Protein AF-A0A2N9YGM9-F1 (afdb_monomer_lite)

pLDDT: mean 72.75, std 18.05, range [42.16, 93.31]

Radius of gyration: 22.06 Å; chains: 1; bounding box: 55×25×56 Å

Secondary structure (DSSP, 8-state):
--HHHHHHHHHHHHSSTHHHHHHHHHHHS---SSS-HHHHHHHHHHHHHSSS----EEEEEEEE-TTSTTHHHHSPP-SSS-HHHHHHHHHHHHTTSEEEPPPP-SS--HHHHHHTTEEEEEEE--

Foldseek 3Di:
DDPVVVVVVVVVCVVDPCLVVVLVVLVVPPPPDDDDPVSVVVNVVSVVVPPDPPQPKDWDAKDAALPDPCRLVVQDDDPPDHSVVVSVVVVVVCPQWDKAQHPADPVDHSVRCVVVRMIIIIHGDD

Organism: NCBI:txid288004

Structure (mmCIF, N/CA/C/O backbone):
data_AF-A0A2N9YGM9-F1
#
_entry.id   AF-A0A2N9YGM9-F1
#
loop_
_atom_site.group_PDB
_atom_site.id
_atom_site.type_symbol
_atom_site.label_atom_id
_atom_site.label_alt_id
_atom_site.label_comp_id
_atom_site.label_asym_id
_atom_site.label_entity_id
_atom_site.label_seq_id
_atom_site.pdbx_PDB_ins_code
_atom_site.Cartn_x
_atom_site.Cartn_y
_atom_site.Cartn_z
_atom_site.occupancy
_atom_site.B_iso_or_equiv
_atom_site.auth_seq_id
_atom_site.auth_comp_id
_atom_site.auth_asym_id
_atom_site.auth_atom_id
_atom_site.pdbx_PDB_model_num
ATOM 1 N N . MET A 1 1 ? -29.228 6.025 37.836 1.00 46.00 1 MET A N 1
ATOM 2 C CA . MET A 1 1 ? -29.668 5.849 36.437 1.00 46.00 1 MET A CA 1
ATOM 3 C C . MET A 1 1 ? -30.004 4.375 36.265 1.00 46.00 1 MET A C 1
ATOM 5 O O . MET A 1 1 ? -29.160 3.556 36.607 1.00 46.00 1 MET A O 1
ATOM 9 N N . ASP A 1 2 ? -31.244 4.038 35.898 1.00 44.81 2 ASP A N 1
ATOM 10 C CA . ASP A 1 2 ? -31.757 2.658 35.927 1.00 44.81 2 ASP A CA 1
ATOM 11 C C . ASP A 1 2 ? -30.989 1.732 34.974 1.00 44.81 2 ASP A C 1
ATOM 13 O O . ASP A 1 2 ? -30.861 2.015 33.782 1.00 44.81 2 ASP A O 1
ATOM 17 N N . THR A 1 3 ? -30.518 0.596 35.489 1.00 49.56 3 THR A N 1
ATOM 18 C CA . THR A 1 3 ? -29.790 -0.471 34.769 1.00 49.56 3 THR A CA 1
ATOM 19 C C . THR A 1 3 ? -30.505 -0.937 33.497 1.00 49.56 3 THR A C 1
ATOM 21 O O . THR A 1 3 ? -29.864 -1.295 32.515 1.00 49.56 3 THR A O 1
ATOM 24 N N . ILE A 1 4 ? -31.833 -0.833 33.475 1.00 50.78 4 ILE A N 1
ATOM 25 C CA . ILE A 1 4 ? -32.684 -1.165 32.326 1.00 50.78 4 ILE A CA 1
ATOM 26 C C . ILE A 1 4 ? -32.441 -0.215 31.140 1.00 50.78 4 ILE A C 1
ATOM 28 O O . ILE A 1 4 ? -32.510 -0.630 29.983 1.00 50.78 4 ILE A O 1
ATOM 32 N N . LEU A 1 5 ? -32.151 1.064 31.400 1.00 49.44 5 LEU A N 1
ATOM 33 C CA . LEU A 1 5 ? -31.854 2.043 30.351 1.00 49.44 5 LEU A CA 1
ATOM 34 C C . LEU A 1 5 ? -30.495 1.744 29.698 1.00 49.44 5 LEU A C 1
ATOM 36 O O . LEU A 1 5 ? -30.342 1.874 28.486 1.00 49.44 5 LEU A O 1
ATOM 40 N N . LEU A 1 6 ? -29.542 1.288 30.511 1.00 54.84 6 LEU A N 1
ATOM 41 C CA . LEU A 1 6 ? -28.185 0.921 30.118 1.00 54.84 6 LEU A CA 1
ATOM 42 C C . LEU A 1 6 ? -28.165 -0.301 29.191 1.00 54.84 6 LEU A C 1
ATOM 44 O O . LEU A 1 6 ? -27.522 -0.286 28.144 1.00 54.84 6 LEU A O 1
ATOM 48 N N . GLU A 1 7 ? -28.914 -1.342 29.554 1.00 53.81 7 GLU A N 1
ATOM 49 C CA . GLU A 1 7 ? -29.031 -2.567 28.757 1.00 53.81 7 GLU A CA 1
ATOM 50 C C . GLU A 1 7 ? -29.746 -2.312 27.427 1.00 53.81 7 GLU A C 1
ATOM 52 O O . GLU A 1 7 ? -29.330 -2.832 26.392 1.00 53.81 7 GLU A O 1
ATOM 57 N N . LYS A 1 8 ? -30.767 -1.444 27.420 1.00 51.78 8 LYS A N 1
ATOM 58 C CA . LYS A 1 8 ? -31.446 -1.029 26.184 1.00 51.78 8 LYS A CA 1
ATOM 59 C C . LYS A 1 8 ? -30.546 -0.196 25.271 1.00 51.78 8 LYS A C 1
ATOM 61 O O . LYS A 1 8 ? -30.588 -0.388 24.060 1.00 51.78 8 LYS A O 1
ATOM 66 N N . LEU A 1 9 ? -29.720 0.690 25.832 1.00 53.59 9 LEU A N 1
ATOM 67 C CA . LEU A 1 9 ? -28.722 1.457 25.079 1.00 53.59 9 LEU A CA 1
ATOM 68 C C . LEU A 1 9 ? -27.655 0.543 24.463 1.00 53.59 9 LEU A C 1
ATOM 70 O O . LEU A 1 9 ? -27.336 0.699 23.290 1.00 53.59 9 LEU A O 1
ATOM 74 N N . LEU A 1 10 ? -27.160 -0.445 25.211 1.00 56.31 10 LEU A N 1
ATOM 75 C CA . LEU A 1 10 ? -26.215 -1.443 24.699 1.00 56.31 10 LEU A CA 1
ATOM 76 C C . LEU A 1 10 ? -26.827 -2.299 23.581 1.00 56.31 10 LEU A C 1
ATOM 78 O O . LEU A 1 10 ? -26.179 -2.500 22.559 1.00 56.31 10 LEU A O 1
ATOM 82 N N . ALA A 1 11 ? -28.081 -2.738 23.725 1.00 55.66 11 ALA A N 1
ATOM 83 C CA . ALA A 1 11 ? -28.781 -3.486 22.679 1.00 55.66 11 ALA A CA 1
ATOM 84 C C . ALA A 1 11 ? -28.961 -2.659 21.389 1.00 55.66 11 ALA A C 1
ATOM 86 O O . ALA A 1 11 ? -28.726 -3.163 20.296 1.00 55.66 11 ALA A O 1
ATOM 87 N N . LEU A 1 12 ? -29.289 -1.367 21.516 1.00 49.22 12 LEU A N 1
ATOM 88 C CA . LEU A 1 12 ? -29.399 -0.432 20.387 1.00 49.22 12 LEU A CA 1
ATOM 89 C C . LEU A 1 12 ? -28.050 -0.124 19.710 1.00 49.22 12 LEU A C 1
ATOM 91 O O . LEU A 1 12 ? -28.024 0.184 18.519 1.00 49.22 12 LEU A O 1
ATOM 95 N N . LEU A 1 13 ? -26.937 -0.204 20.446 1.00 53.62 13 LEU A N 1
ATOM 96 C CA . LEU A 1 13 ? -25.581 0.041 19.937 1.00 53.62 13 LEU A CA 1
ATOM 97 C C . LEU A 1 13 ? -24.967 -1.162 19.208 1.00 53.62 13 LEU A C 1
ATOM 99 O O . LEU A 1 13 ? -24.032 -0.975 18.434 1.00 53.62 13 LEU A O 1
ATOM 103 N N . VAL A 1 14 ? -25.475 -2.376 19.437 1.00 51.69 14 VAL A N 1
ATOM 104 C CA . VAL A 1 14 ? -25.032 -3.600 18.744 1.00 51.69 14 VAL A CA 1
ATOM 105 C C . VAL A 1 14 ? -25.611 -3.691 17.323 1.00 51.69 14 VAL A C 1
ATOM 107 O O . VAL A 1 14 ? -24.986 -4.282 16.448 1.00 51.69 14 VAL A O 1
ATOM 110 N N . GLU A 1 15 ? -26.768 -3.076 17.058 1.00 51.94 15 GLU A N 1
ATOM 111 C CA . GLU A 1 15 ? -27.474 -3.197 15.769 1.00 51.94 15 GLU A CA 1
ATOM 112 C C . GLU A 1 15 ? -27.080 -2.155 14.706 1.00 51.94 15 GLU A C 1
ATOM 114 O O . GLU A 1 15 ? -27.476 -2.270 13.546 1.00 51.94 15 GLU A O 1
ATOM 119 N N . LYS A 1 16 ? -26.297 -1.134 15.060 1.00 48.09 16 LYS A N 1
ATOM 120 C CA . LYS A 1 16 ? -25.777 -0.132 14.116 1.00 48.09 16 LYS A CA 1
ATOM 121 C C . LYS A 1 16 ? -24.312 0.122 14.433 1.00 48.09 16 LYS A C 1
ATOM 123 O O . LYS A 1 16 ? -23.937 0.027 15.591 1.00 48.09 16 LYS A O 1
ATOM 128 N N . ASP A 1 17 ? -23.509 0.497 13.437 1.00 51.16 17 ASP A N 1
ATOM 129 C CA . ASP A 1 17 ? -22.065 0.839 13.461 1.00 51.16 17 ASP A CA 1
ATOM 130 C C . ASP A 1 17 ? -21.580 1.853 14.543 1.00 51.16 17 ASP A C 1
ATOM 132 O O . ASP A 1 17 ? -20.479 2.402 14.490 1.00 51.16 17 ASP A O 1
ATOM 136 N N . SER A 1 18 ? -22.396 2.134 15.552 1.00 55.03 18 SER A N 1
ATOM 137 C CA . SER A 1 18 ? -22.262 3.110 16.621 1.00 55.03 18 SER A CA 1
ATOM 138 C C . SER A 1 18 ? -21.309 2.700 17.750 1.00 55.03 18 SER A C 1
ATOM 140 O O . SER A 1 18 ? -20.853 3.579 18.476 1.00 55.03 18 SER A O 1
ATOM 142 N N . LEU A 1 19 ? -20.940 1.421 17.893 1.00 56.56 19 LEU A N 1
ATOM 143 C CA . LEU A 1 19 ? -19.985 0.970 18.925 1.00 56.56 19 LEU A CA 1
ATOM 144 C C . LEU A 1 19 ? -18.613 1.657 18.805 1.00 56.56 19 LEU A C 1
ATOM 146 O O . LEU A 1 19 ? -18.053 2.103 19.806 1.00 56.56 19 LEU A O 1
ATOM 150 N N . LYS A 1 20 ? -18.103 1.829 17.578 1.00 55.75 20 LYS A N 1
ATOM 151 C CA . LYS A 1 20 ? -16.842 2.551 17.324 1.00 55.75 20 LYS A CA 1
ATOM 152 C C . LYS A 1 20 ? -16.955 4.042 17.648 1.00 55.75 20 LYS A C 1
ATOM 154 O O . LYS A 1 20 ? -16.012 4.622 18.178 1.00 55.75 20 LYS A O 1
ATOM 159 N N . ALA A 1 21 ? -18.107 4.649 17.363 1.00 52.97 21 ALA A N 1
ATOM 160 C CA . ALA A 1 21 ? -18.367 6.059 17.647 1.00 52.97 21 ALA A CA 1
ATOM 161 C C . ALA A 1 21 ? -18.479 6.323 19.156 1.00 52.97 21 ALA A C 1
ATOM 163 O O . ALA A 1 21 ? -17.945 7.314 19.644 1.00 52.97 21 ALA A O 1
ATOM 164 N N . VAL A 1 22 ? -19.106 5.409 19.904 1.00 57.53 22 VAL A N 1
ATOM 165 C CA . VAL A 1 22 ? -19.186 5.476 21.370 1.00 57.53 22 VAL A CA 1
ATOM 166 C C . VAL A 1 22 ? -17.816 5.252 22.005 1.00 57.53 22 VAL A C 1
ATOM 168 O O . VAL A 1 22 ? -17.443 6.003 22.899 1.00 57.53 22 VAL A O 1
ATOM 171 N N . HIS A 1 23 ? -17.027 4.299 21.507 1.00 56.03 23 HIS A N 1
ATOM 172 C CA . HIS A 1 23 ? -15.652 4.096 21.971 1.00 56.03 23 HIS A CA 1
ATOM 173 C C . HIS A 1 23 ? -14.775 5.335 21.719 1.00 56.03 23 HIS A C 1
ATOM 175 O O . HIS A 1 23 ? -14.092 5.806 22.626 1.00 56.03 23 HIS A O 1
ATOM 181 N N . ALA A 1 24 ? -14.851 5.924 20.521 1.00 51.78 24 ALA A N 1
ATOM 182 C CA . ALA A 1 24 ? -14.139 7.158 20.191 1.00 51.78 24 ALA A CA 1
ATOM 183 C C . ALA A 1 24 ? -14.612 8.352 21.039 1.00 51.78 24 ALA A C 1
ATOM 185 O O . ALA A 1 24 ? -13.788 9.151 21.473 1.00 51.78 24 ALA A O 1
ATOM 186 N N . TYR A 1 25 ? -15.914 8.462 21.322 1.00 50.84 25 TYR A N 1
ATOM 187 C CA . TYR A 1 25 ? -16.470 9.499 22.195 1.00 50.84 25 TYR A CA 1
ATOM 188 C C . TYR A 1 25 ? -15.997 9.349 23.649 1.00 50.84 25 TYR A C 1
ATOM 190 O O . TYR A 1 25 ? -15.586 10.335 24.256 1.00 50.84 25 TYR A O 1
ATOM 198 N N . LEU A 1 26 ? -15.986 8.122 24.180 1.00 53.22 26 LEU A N 1
ATOM 1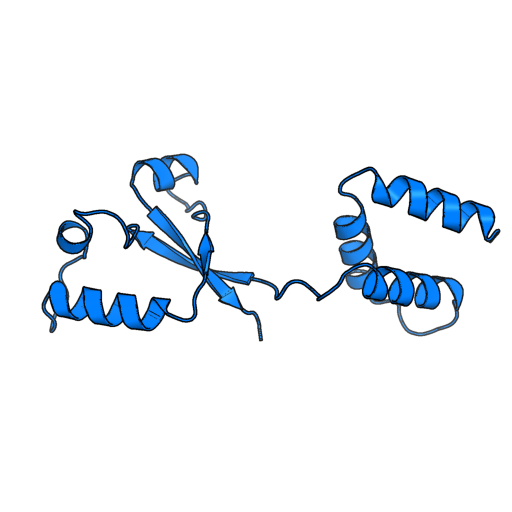99 C CA . LEU A 1 26 ? -15.516 7.812 25.535 1.00 53.22 26 LEU A CA 1
ATOM 200 C C . LEU A 1 26 ? -13.992 7.941 25.690 1.00 53.22 26 LEU A C 1
ATOM 202 O O . LEU A 1 26 ? -13.523 8.192 26.792 1.00 53.22 26 LEU A O 1
ATOM 206 N N . GLN A 1 27 ? -13.216 7.789 24.613 1.00 54.84 27 GLN A N 1
ATOM 207 C CA . GLN A 1 27 ? -11.777 8.081 24.611 1.00 54.84 27 GLN A CA 1
ATOM 208 C C . GLN A 1 27 ? -11.476 9.578 24.431 1.00 54.84 27 GLN A C 1
ATOM 210 O O . GLN A 1 27 ? -10.532 10.093 25.032 1.00 54.84 27 GLN A O 1
ATOM 215 N N . ALA A 1 28 ? -12.254 10.283 23.599 1.00 50.50 28 ALA A N 1
ATOM 216 C CA . ALA A 1 28 ? -12.083 11.713 23.328 1.00 50.50 28 ALA A CA 1
ATOM 217 C C . ALA A 1 28 ? -12.513 12.581 24.516 1.00 50.50 28 ALA A C 1
ATOM 219 O O . ALA A 1 28 ? -11.880 13.596 24.815 1.00 50.50 28 ALA A O 1
ATOM 220 N N . GLN A 1 29 ? -13.554 12.163 25.237 1.00 46.69 29 GLN A N 1
ATOM 221 C CA . GLN A 1 29 ? -13.744 12.606 26.604 1.00 46.69 29 GLN A CA 1
ATOM 222 C C . GLN A 1 29 ? -12.701 11.887 27.444 1.00 46.69 29 GLN A C 1
ATOM 224 O O . GLN A 1 29 ? -12.936 10.782 27.906 1.00 46.69 29 GLN A O 1
ATOM 229 N N . GLN A 1 30 ? -11.539 12.505 27.660 1.00 47.41 30 GLN A N 1
ATOM 230 C CA . GLN A 1 30 ? -10.747 12.188 28.842 1.00 47.41 30 GLN A CA 1
ATOM 231 C C . GLN A 1 30 ? -11.700 12.288 30.033 1.00 47.41 30 GLN A C 1
ATOM 233 O O . GLN A 1 30 ? -11.960 13.395 30.516 1.00 47.41 30 GLN A O 1
ATOM 238 N N . VAL A 1 31 ? -12.266 11.154 30.454 1.00 45.72 31 VAL A N 1
ATOM 239 C CA . VAL A 1 31 ? -13.025 11.030 31.686 1.00 45.72 31 VAL A CA 1
ATOM 240 C C . VAL A 1 31 ? -11.998 11.358 32.745 1.00 45.72 31 VAL A C 1
ATOM 242 O O . VAL A 1 31 ? -11.185 10.527 33.151 1.00 45.72 31 VAL A O 1
ATOM 245 N N . LYS A 1 32 ? -11.953 12.648 33.083 1.00 42.16 32 LYS A N 1
ATOM 246 C CA . LYS A 1 32 ? -11.245 13.187 34.221 1.00 42.16 32 LYS A CA 1
ATOM 247 C C . LYS A 1 32 ? -11.806 12.414 35.390 1.00 42.16 32 LYS A C 1
ATOM 249 O O . LYS A 1 32 ? -12.888 12.715 35.872 1.00 42.16 32 LYS A O 1
ATOM 254 N N . THR A 1 33 ? -11.076 11.365 35.747 1.00 47.69 33 THR A N 1
ATOM 255 C CA . THR A 1 33 ? -10.946 10.781 37.071 1.00 47.69 33 THR A CA 1
ATOM 256 C C . THR A 1 33 ? -11.739 11.562 38.103 1.00 47.69 33 THR A C 1
ATOM 258 O O . THR A 1 33 ? -11.207 12.519 38.659 1.00 47.69 33 THR A O 1
ATOM 261 N N . THR A 1 34 ? -13.010 11.213 38.302 1.00 48.97 34 THR A N 1
ATOM 262 C CA . THR A 1 34 ? -13.702 11.199 39.597 1.00 48.97 34 THR A CA 1
ATOM 263 C C . THR A 1 34 ? -15.186 10.852 39.417 1.00 48.97 34 THR A C 1
ATOM 265 O O . THR A 1 34 ? -15.982 11.683 39.006 1.00 48.97 34 THR A O 1
ATOM 268 N N . SER A 1 35 ? -15.557 9.642 39.858 1.00 49.12 35 SER A N 1
ATOM 269 C CA . SER A 1 35 ? -16.851 9.353 40.506 1.00 49.12 35 SER A CA 1
ATOM 270 C C . SER A 1 35 ? -18.046 8.784 39.712 1.00 49.12 35 SER A C 1
ATOM 272 O O . SER A 1 35 ? -19.170 8.994 40.163 1.00 49.12 35 SER A O 1
ATOM 274 N N . ASP A 1 36 ? -17.878 7.973 38.659 1.00 56.28 36 ASP A N 1
ATOM 275 C CA . ASP A 1 36 ? -19.017 7.158 38.181 1.00 56.28 36 ASP A CA 1
ATOM 276 C C . ASP A 1 36 ? -18.6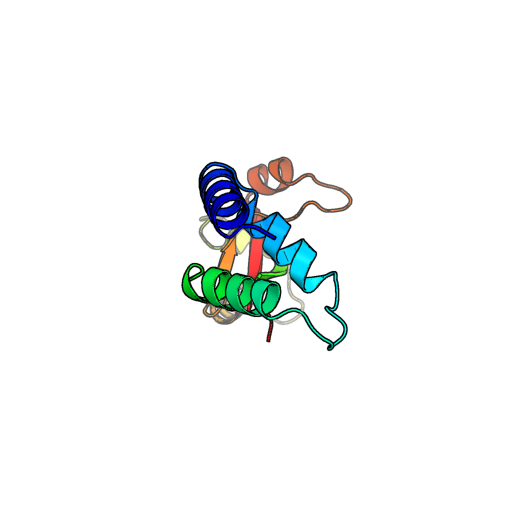44 5.699 37.854 1.00 56.28 36 ASP A C 1
ATOM 278 O O . ASP A 1 36 ? -17.995 5.380 36.858 1.00 56.28 36 ASP A O 1
ATOM 282 N N . THR A 1 37 ? -19.045 4.781 38.740 1.00 60.25 37 THR A N 1
ATOM 283 C CA . THR A 1 37 ? -18.759 3.333 38.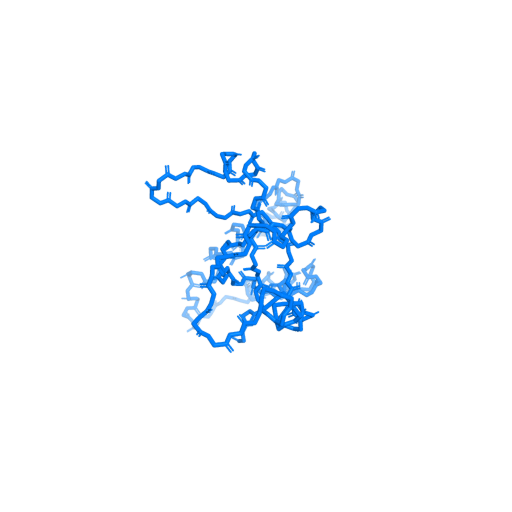667 1.00 60.25 37 THR A CA 1
ATOM 284 C C . THR A 1 37 ? -19.462 2.645 37.496 1.00 60.25 37 THR A C 1
ATOM 286 O O . THR A 1 37 ? -19.015 1.601 37.015 1.00 60.25 37 THR A O 1
ATOM 289 N N . VAL A 1 38 ? -20.548 3.238 36.997 1.00 60.78 38 VAL A N 1
ATOM 290 C CA . VAL A 1 38 ? -21.320 2.717 35.863 1.00 60.78 38 VAL A CA 1
ATOM 291 C C . VAL A 1 38 ? -20.572 2.923 34.545 1.00 60.78 38 VAL A C 1
ATOM 293 O O . VAL A 1 38 ? -20.537 2.011 33.721 1.00 60.78 38 VAL A O 1
ATOM 296 N N . GLU A 1 39 ? -19.924 4.076 34.365 1.00 54.66 39 GLU A N 1
ATOM 297 C CA . GLU A 1 39 ? -19.166 4.394 33.149 1.00 54.66 39 GLU A CA 1
ATOM 298 C C . GLU A 1 39 ? -17.910 3.525 33.022 1.00 54.66 39 GLU A C 1
ATOM 300 O O . GLU A 1 39 ? -17.633 3.011 31.939 1.00 54.66 39 GLU A O 1
ATOM 305 N N . GLN A 1 40 ? -17.215 3.257 34.134 1.00 57.53 40 GLN A N 1
ATOM 306 C CA . GLN A 1 40 ? -16.094 2.307 34.161 1.00 57.53 40 GLN A CA 1
ATOM 307 C C . GLN A 1 40 ? -16.536 0.882 33.815 1.00 57.53 40 GLN A C 1
ATOM 309 O O . GLN A 1 40 ? -15.905 0.228 32.988 1.00 57.53 40 GLN A O 1
ATOM 314 N N . THR A 1 41 ? -17.662 0.428 34.375 1.00 63.75 41 THR A N 1
ATOM 315 C CA . THR A 1 41 ? -18.209 -0.907 34.080 1.00 63.75 41 THR A CA 1
ATOM 316 C C . THR A 1 41 ? -18.613 -1.030 32.606 1.00 63.75 41 THR A C 1
ATOM 318 O O . THR A 1 41 ? -18.462 -2.094 32.001 1.00 63.75 41 THR A O 1
ATOM 321 N N . LEU A 1 42 ? -19.113 0.052 31.997 1.00 62.81 42 LEU A N 1
ATOM 322 C CA . LEU A 1 42 ? -19.426 0.085 30.568 1.00 62.81 42 LEU A CA 1
ATOM 323 C C . LEU A 1 42 ? -18.171 0.001 29.709 1.00 62.81 42 LEU A C 1
ATOM 325 O O . LEU A 1 42 ? -18.153 -0.754 28.741 1.00 62.81 42 LEU A O 1
ATOM 329 N N . LEU A 1 43 ? -17.132 0.750 30.075 1.00 59.25 43 LEU A N 1
ATOM 330 C CA . LEU A 1 43 ? -15.856 0.765 29.368 1.00 59.25 43 LEU A CA 1
ATOM 331 C C . LEU A 1 43 ? -15.184 -0.611 29.422 1.00 59.25 43 LEU A C 1
ATOM 333 O O . LEU A 1 43 ? -14.746 -1.122 28.396 1.00 59.25 43 LEU A O 1
ATOM 337 N N . GLU A 1 44 ? -15.180 -1.256 30.590 1.00 62.44 44 GLU A N 1
ATOM 338 C CA . GLU A 1 44 ? -14.664 -2.618 30.759 1.00 62.44 44 GLU A CA 1
ATOM 339 C C . GLU A 1 44 ? -15.467 -3.644 29.953 1.00 62.44 44 GLU A C 1
ATOM 341 O O . GLU A 1 44 ? -14.874 -4.500 29.298 1.00 62.44 44 GLU A O 1
ATOM 346 N N . LYS A 1 45 ? -16.803 -3.546 29.928 1.00 63.25 45 LYS A N 1
ATOM 347 C CA . LYS A 1 45 ? -17.641 -4.449 29.122 1.00 63.25 45 LYS A CA 1
ATOM 348 C C . LYS A 1 45 ? -17.490 -4.216 27.619 1.00 63.25 45 LYS A C 1
ATOM 350 O O . LYS A 1 45 ? -17.482 -5.190 26.872 1.00 63.25 45 LYS A O 1
ATOM 355 N N . ILE A 1 46 ? -17.338 -2.969 27.171 1.00 60.78 46 ILE A N 1
ATOM 356 C CA . ILE A 1 46 ? -17.038 -2.638 25.769 1.00 60.78 46 ILE A CA 1
ATOM 357 C C . ILE A 1 46 ? -15.660 -3.189 25.385 1.00 60.78 46 ILE A C 1
ATOM 359 O O . ILE A 1 46 ? -15.539 -3.832 24.347 1.00 60.78 46 ILE A O 1
ATOM 363 N N . ASN A 1 47 ? -14.650 -3.020 26.240 1.00 57.25 47 ASN A N 1
ATOM 364 C CA . ASN A 1 47 ? -13.308 -3.562 26.017 1.00 57.25 47 ASN A CA 1
ATOM 365 C C . ASN A 1 47 ? -13.280 -5.098 26.038 1.00 57.25 47 ASN A C 1
ATOM 367 O O . ASN A 1 47 ? -12.524 -5.703 25.288 1.00 57.25 47 ASN A O 1
ATOM 371 N N . ALA A 1 48 ? -14.118 -5.742 26.854 1.00 60.56 48 ALA A N 1
ATOM 372 C CA . ALA A 1 48 ? -14.257 -7.198 26.881 1.00 60.56 48 ALA A CA 1
ATOM 373 C C . ALA A 1 48 ? -15.023 -7.754 25.662 1.00 60.56 48 ALA A C 1
ATOM 375 O O . ALA A 1 48 ? -14.788 -8.892 25.259 1.00 60.56 48 ALA A O 1
ATOM 376 N N . LEU A 1 49 ? -15.934 -6.966 25.076 1.00 58.03 49 LEU A N 1
ATOM 377 C CA . LEU A 1 49 ? -16.691 -7.304 23.861 1.00 58.03 49 LEU A CA 1
ATOM 378 C C . LEU A 1 49 ? -15.963 -6.930 22.561 1.00 58.03 49 LEU A C 1
ATOM 380 O O . LEU A 1 49 ? -16.359 -7.398 21.495 1.00 58.03 49 LEU A O 1
ATOM 384 N N . LEU A 1 50 ? -14.913 -6.111 22.637 1.00 53.62 50 LEU A N 1
ATOM 385 C CA . LEU A 1 50 ? -13.971 -5.843 21.553 1.00 53.62 50 LEU A CA 1
ATOM 386 C C . LEU A 1 50 ? -12.756 -6.766 21.732 1.00 53.62 50 LEU A C 1
ATOM 388 O O . LEU A 1 50 ? -11.776 -6.363 22.360 1.00 53.62 50 LEU A O 1
ATOM 392 N N . PRO A 1 51 ? -12.782 -8.013 21.223 1.00 45.31 51 PRO A N 1
ATOM 393 C CA . PRO A 1 51 ? -11.619 -8.876 21.295 1.00 45.31 51 PRO A CA 1
ATOM 394 C C . PRO A 1 51 ? -10.523 -8.226 20.457 1.00 45.31 51 PRO A C 1
ATOM 396 O O . PRO A 1 51 ? -10.608 -8.183 19.231 1.00 45.31 51 PRO A O 1
ATOM 399 N N . ASN A 1 52 ? -9.496 -7.737 21.147 1.00 47.97 52 ASN A N 1
ATOM 400 C CA . ASN A 1 52 ? -8.378 -6.983 20.600 1.00 47.97 52 ASN A CA 1
ATOM 401 C C . ASN A 1 52 ? -8.808 -5.590 20.136 1.00 47.97 52 ASN A C 1
ATOM 403 O O . ASN A 1 52 ? -9.480 -5.431 19.117 1.00 47.97 52 ASN A O 1
ATOM 407 N N . SER A 1 53 ? -8.345 -4.559 20.845 1.00 47.72 53 SER A N 1
ATOM 408 C CA . SER A 1 53 ? -8.117 -3.251 20.237 1.00 47.72 53 SER A CA 1
ATOM 409 C C . SER A 1 53 ? -7.442 -3.499 18.890 1.00 47.72 53 SER A C 1
ATOM 411 O O . SER A 1 53 ? -6.286 -3.928 18.857 1.00 47.72 53 SER A O 1
ATOM 413 N N . ALA A 1 54 ? -8.194 -3.359 17.796 1.00 51.16 54 ALA A N 1
ATOM 414 C CA . ALA A 1 54 ? -7.667 -3.548 16.459 1.00 51.16 54 ALA A CA 1
ATOM 415 C C . ALA A 1 54 ? -6.424 -2.670 16.379 1.00 51.16 54 ALA A C 1
ATOM 417 O O . ALA A 1 54 ? -6.538 -1.464 16.597 1.00 51.16 54 ALA A O 1
ATOM 418 N N . GLN A 1 55 ? -5.255 -3.290 16.194 1.00 55.88 55 GLN A N 1
ATOM 419 C CA . GLN A 1 55 ? -3.988 -2.579 16.083 1.00 55.88 55 GLN A CA 1
ATOM 420 C C . GLN A 1 55 ? -4.216 -1.414 15.130 1.00 55.88 55 GLN A C 1
ATOM 422 O O . GLN A 1 55 ? -4.584 -1.626 13.973 1.00 55.88 55 GLN A O 1
ATOM 427 N N . THR A 1 56 ? -4.124 -0.194 15.653 1.00 66.69 56 THR A N 1
ATOM 428 C CA . THR A 1 56 ? -4.452 0.996 14.879 1.00 66.69 56 THR A CA 1
ATOM 429 C C . THR A 1 56 ? -3.505 1.025 13.691 1.00 66.69 56 THR A C 1
ATOM 431 O O . THR A 1 56 ? -2.294 1.131 13.861 1.00 66.69 56 THR A O 1
ATOM 434 N N . LEU A 1 57 ? -4.044 0.854 12.486 1.00 76.12 57 LEU A N 1
ATOM 435 C CA . LEU A 1 57 ? -3.236 0.841 11.279 1.00 76.12 57 LEU A CA 1
ATOM 436 C C . LEU A 1 57 ? -2.882 2.273 10.886 1.00 76.12 57 LEU A C 1
ATOM 438 O O . LEU A 1 57 ? -3.764 3.110 10.692 1.00 76.12 57 LEU A O 1
ATOM 442 N N . VAL A 1 58 ? -1.590 2.545 10.741 1.00 85.00 58 VAL A N 1
ATOM 443 C CA . VAL A 1 58 ? -1.068 3.829 10.268 1.00 85.00 58 VAL A CA 1
ATOM 444 C C . VAL A 1 58 ? -0.777 3.710 8.783 1.00 85.00 58 VAL A C 1
ATOM 446 O O . VAL A 1 58 ? -0.009 2.846 8.361 1.00 85.00 58 VAL A O 1
ATOM 449 N N . PHE A 1 59 ? -1.378 4.589 7.984 1.00 88.38 59 PHE A N 1
ATOM 450 C CA . PHE A 1 59 ? -1.052 4.693 6.568 1.00 88.38 59 PHE A CA 1
ATOM 451 C C . PHE A 1 59 ? 0.375 5.220 6.392 1.00 88.38 59 PHE A C 1
ATOM 453 O O . PHE A 1 59 ? 0.731 6.266 6.935 1.00 88.38 59 PHE A O 1
ATOM 460 N N . LEU A 1 60 ? 1.184 4.498 5.619 1.00 88.75 60 LEU A N 1
ATOM 461 C CA . LEU A 1 60 ? 2.578 4.841 5.356 1.00 88.75 60 LEU A CA 1
ATOM 462 C C . LEU A 1 60 ? 2.739 5.511 3.990 1.00 88.75 60 LEU A C 1
ATOM 464 O O . LEU A 1 60 ? 3.320 6.590 3.900 1.00 88.75 60 LEU A O 1
ATOM 468 N N . ARG A 1 61 ? 2.263 4.862 2.918 1.00 89.94 61 ARG A N 1
ATOM 469 C CA . ARG A 1 61 ? 2.345 5.379 1.539 1.00 89.94 61 ARG A CA 1
ATOM 470 C C . ARG A 1 61 ? 1.488 4.578 0.565 1.00 89.94 61 ARG A C 1
ATOM 472 O O . ARG A 1 61 ? 1.202 3.412 0.814 1.00 89.94 61 ARG A O 1
ATOM 479 N N . ASN A 1 62 ? 1.192 5.176 -0.589 1.00 91.19 62 ASN A N 1
ATOM 480 C CA . ASN A 1 62 ? 0.716 4.444 -1.762 1.00 91.19 62 ASN A CA 1
ATOM 481 C C . ASN A 1 62 ? 1.909 3.896 -2.554 1.00 91.19 62 ASN A C 1
ATOM 483 O O . ASN A 1 62 ? 2.916 4.592 -2.717 1.00 91.19 62 ASN A O 1
ATOM 487 N N . ILE A 1 63 ? 1.783 2.678 -3.075 1.00 90.06 63 ILE A N 1
ATOM 488 C CA . ILE A 1 63 ? 2.742 2.076 -4.012 1.00 90.06 63 ILE A CA 1
ATOM 489 C C . ILE A 1 63 ? 2.001 1.432 -5.182 1.00 90.06 63 ILE A C 1
ATOM 491 O O . ILE A 1 63 ? 0.819 1.117 -5.059 1.00 90.06 63 ILE A O 1
ATOM 495 N N . TYR A 1 64 ? 2.697 1.204 -6.297 1.00 90.50 64 TYR A N 1
ATOM 496 C CA . TYR A 1 64 ? 2.171 0.336 -7.349 1.00 90.50 64 TYR A CA 1
ATOM 497 C C . TYR A 1 64 ? 1.993 -1.081 -6.799 1.00 90.50 64 TYR A C 1
ATOM 499 O O . TYR A 1 64 ? 2.846 -1.545 -6.036 1.00 90.50 64 TYR A O 1
ATOM 507 N N . ASN A 1 65 ? 0.893 -1.740 -7.158 1.00 90.12 65 ASN A N 1
ATOM 508 C CA . ASN A 1 65 ? 0.547 -3.047 -6.630 1.00 90.12 65 ASN A CA 1
ATOM 509 C C . ASN A 1 65 ? 1.662 -4.058 -6.961 1.00 90.12 65 ASN A C 1
ATOM 511 O O . ASN A 1 65 ? 1.904 -4.333 -8.139 1.00 90.12 65 ASN A O 1
ATOM 515 N N . PRO A 1 66 ? 2.340 -4.614 -5.939 1.00 86.50 66 PRO A N 1
ATOM 516 C CA . PRO A 1 66 ? 3.422 -5.568 -6.141 1.00 86.50 66 PRO A CA 1
ATOM 517 C C . PRO A 1 66 ? 2.974 -6.889 -6.776 1.00 86.50 66 PRO A C 1
ATOM 519 O O . PRO A 1 66 ? 3.818 -7.631 -7.267 1.00 86.50 66 PRO A O 1
ATOM 522 N N . GLU A 1 67 ? 1.678 -7.194 -6.764 1.00 87.06 67 GLU A N 1
ATOM 523 C CA . GLU A 1 67 ? 1.117 -8.432 -7.313 1.00 87.06 67 GLU A CA 1
ATOM 524 C C . GLU A 1 67 ? 0.858 -8.359 -8.828 1.00 87.06 67 GLU A C 1
ATOM 526 O O . GLU A 1 67 ? 0.546 -9.375 -9.451 1.00 87.06 67 GLU A O 1
ATOM 531 N N . LEU A 1 68 ? 0.980 -7.175 -9.442 1.00 87.62 68 LEU A N 1
ATOM 532 C CA . LEU A 1 68 ? 0.758 -7.000 -10.876 1.00 87.62 68 LEU A CA 1
ATOM 533 C C . LEU A 1 68 ? 1.982 -7.432 -11.705 1.00 87.62 68 LEU A C 1
ATOM 535 O O . LEU A 1 68 ? 3.124 -7.167 -11.321 1.00 87.62 68 LEU A O 1
ATOM 539 N N . PRO A 1 69 ? 1.772 -8.062 -12.878 1.00 86.00 69 PRO A N 1
ATOM 540 C CA . PRO A 1 69 ? 2.853 -8.638 -13.681 1.00 86.00 69 PRO A CA 1
ATOM 541 C C . PRO A 1 69 ? 3.817 -7.596 -14.272 1.00 86.00 69 PRO A C 1
ATOM 543 O O . PRO A 1 69 ? 4.966 -7.925 -14.556 1.00 86.00 69 PRO A O 1
ATOM 546 N N . ASP A 1 70 ? 3.381 -6.348 -14.447 1.00 88.44 70 ASP A N 1
ATOM 547 C CA . ASP A 1 70 ? 4.164 -5.242 -15.012 1.00 88.44 70 ASP A CA 1
ATOM 548 C C . ASP A 1 70 ? 4.811 -4.344 -13.944 1.00 88.44 70 ASP A C 1
ATOM 550 O O . ASP A 1 70 ? 5.364 -3.290 -14.269 1.00 88.44 70 ASP A O 1
ATOM 554 N N . VAL A 1 71 ? 4.797 -4.754 -12.668 1.00 87.00 71 VAL A N 1
ATOM 555 C CA . VAL A 1 71 ? 5.328 -3.953 -11.550 1.00 87.00 71 VAL A CA 1
ATOM 556 C C . VAL A 1 71 ? 6.748 -3.440 -11.806 1.00 87.00 71 VAL A C 1
ATOM 558 O O . VAL A 1 71 ? 7.029 -2.270 -11.551 1.00 87.00 71 VAL A O 1
ATOM 561 N N . LEU A 1 72 ? 7.633 -4.265 -12.374 1.00 88.25 72 LEU A N 1
ATOM 562 C CA . LEU A 1 72 ? 9.024 -3.888 -12.657 1.00 88.25 72 LEU A CA 1
ATOM 563 C C . LEU A 1 72 ? 9.128 -2.706 -13.631 1.00 88.25 72 LEU A C 1
ATOM 565 O O . LEU A 1 72 ? 10.007 -1.848 -13.491 1.00 88.25 72 LEU A O 1
ATOM 569 N N . ASP A 1 73 ? 8.217 -2.608 -14.595 1.00 88.88 73 ASP A N 1
ATOM 570 C CA . ASP A 1 73 ? 8.217 -1.515 -15.566 1.00 88.88 73 ASP A CA 1
ATOM 571 C C . ASP A 1 73 ? 7.806 -0.192 -14.921 1.00 88.88 73 ASP A C 1
ATOM 573 O O . ASP A 1 73 ? 8.314 0.865 -15.310 1.00 88.88 73 ASP A O 1
ATOM 577 N N . LYS A 1 74 ? 6.975 -0.262 -13.878 1.00 86.62 74 LYS A N 1
ATOM 578 C CA . LYS A 1 74 ? 6.481 0.888 -13.110 1.00 86.62 74 LYS A CA 1
ATOM 579 C C . LYS A 1 74 ? 7.444 1.373 -12.033 1.00 86.62 74 LYS A C 1
ATOM 581 O O . LYS A 1 74 ? 7.279 2.493 -11.551 1.00 86.62 74 LYS A O 1
ATOM 586 N N . ILE A 1 75 ? 8.455 0.581 -11.670 1.00 85.44 75 ILE A N 1
ATOM 587 C CA . ILE A 1 75 ? 9.488 1.016 -10.723 1.00 85.44 75 ILE A CA 1
ATOM 588 C C . ILE A 1 75 ? 10.280 2.176 -11.349 1.00 85.44 75 ILE A C 1
ATOM 590 O O . ILE A 1 75 ? 10.875 2.003 -12.425 1.00 85.44 75 ILE A O 1
ATOM 594 N N . PRO A 1 76 ? 10.310 3.357 -10.700 1.00 84.12 76 PRO A N 1
ATOM 595 C CA . PRO A 1 76 ? 11.063 4.494 -11.202 1.00 84.12 76 PRO A CA 1
ATOM 596 C C . PRO A 1 76 ? 12.573 4.197 -11.195 1.00 84.12 76 PRO A C 1
ATOM 598 O O . PRO A 1 76 ? 13.047 3.423 -10.361 1.00 84.12 76 PRO A O 1
ATOM 601 N N . PRO A 1 77 ? 13.355 4.809 -12.103 1.00 85.00 77 PRO A N 1
ATOM 602 C CA . PRO A 1 77 ? 14.803 4.625 -12.136 1.00 85.00 77 PRO A CA 1
ATOM 603 C C . PRO A 1 77 ? 15.453 5.001 -10.799 1.00 85.00 77 PRO A C 1
ATOM 605 O O . PRO A 1 77 ? 15.186 6.074 -10.257 1.00 85.00 77 PRO A O 1
ATOM 608 N N . HIS A 1 78 ? 16.331 4.136 -10.290 1.00 87.38 78 HIS A N 1
ATOM 609 C CA . HIS A 1 78 ? 17.113 4.386 -9.081 1.00 87.38 78 HIS A CA 1
ATOM 610 C C . HIS A 1 78 ? 18.565 4.709 -9.443 1.00 87.38 78 HIS A C 1
ATOM 612 O O . HIS A 1 78 ? 19.116 4.151 -10.388 1.00 87.38 78 HIS A O 1
ATOM 618 N N . ALA A 1 79 ? 19.198 5.610 -8.688 1.00 88.94 79 ALA A N 1
ATOM 619 C CA . ALA A 1 79 ? 20.522 6.137 -9.027 1.00 88.94 79 ALA A CA 1
ATOM 620 C C . ALA A 1 79 ? 21.649 5.088 -8.957 1.00 88.94 79 ALA A C 1
ATOM 622 O O . ALA A 1 79 ? 22.648 5.213 -9.658 1.00 88.94 79 ALA A O 1
ATOM 623 N N . SER A 1 80 ? 21.503 4.075 -8.100 1.00 90.56 80 SER A N 1
ATOM 624 C CA . SER A 1 80 ? 22.571 3.118 -7.772 1.00 90.56 80 SER A CA 1
ATOM 625 C C . SER A 1 80 ? 22.158 1.645 -7.812 1.00 90.56 80 SER A C 1
ATOM 627 O O . SER A 1 80 ? 22.990 0.783 -7.549 1.00 90.56 80 SER A O 1
ATOM 629 N N . MET A 1 81 ? 20.891 1.338 -8.102 1.00 89.81 81 MET A N 1
ATOM 630 C CA . MET A 1 81 ? 20.353 -0.026 -8.013 1.00 89.81 81 MET A CA 1
ATOM 631 C C . MET A 1 81 ? 19.593 -0.381 -9.285 1.00 89.81 81 MET A C 1
ATOM 633 O O . MET A 1 81 ? 18.968 0.489 -9.897 1.00 89.81 81 MET A O 1
ATOM 637 N N . SER A 1 82 ? 19.632 -1.656 -9.676 1.00 92.69 82 SER A N 1
ATOM 638 C CA . SER A 1 82 ? 18.782 -2.136 -10.764 1.00 92.69 82 SER A CA 1
ATOM 639 C C . SER A 1 82 ? 17.316 -2.145 -10.319 1.00 92.69 82 SER A C 1
ATOM 641 O O . SER A 1 82 ? 17.011 -2.220 -9.129 1.00 92.69 82 SER A O 1
ATOM 643 N N . LYS A 1 83 ? 16.379 -2.109 -11.274 1.00 90.12 83 LYS A N 1
ATOM 644 C CA . LYS A 1 83 ? 14.942 -2.222 -10.968 1.00 90.12 83 LYS A CA 1
ATOM 645 C C . LYS A 1 83 ? 14.606 -3.506 -10.200 1.00 90.12 83 LYS A C 1
ATOM 647 O O . LYS A 1 83 ? 13.729 -3.489 -9.345 1.00 90.12 83 LYS A O 1
ATOM 652 N N . VAL A 1 84 ? 15.319 -4.596 -10.491 1.00 90.69 84 VAL A N 1
ATOM 653 C CA . VAL A 1 84 ? 15.147 -5.898 -9.831 1.00 90.69 84 VAL A CA 1
ATOM 654 C C . VAL A 1 84 ? 15.580 -5.824 -8.367 1.00 90.69 84 VAL A C 1
ATOM 656 O O . VAL A 1 84 ? 14.857 -6.294 -7.494 1.00 90.69 84 VAL A O 1
ATOM 659 N N . ASP A 1 85 ? 16.702 -5.167 -8.077 1.00 92.25 85 ASP A N 1
ATOM 660 C CA . ASP A 1 85 ? 17.179 -5.004 -6.698 1.00 92.25 85 ASP A CA 1
ATOM 661 C C . ASP A 1 85 ? 16.240 -4.110 -5.881 1.00 92.25 85 ASP A C 1
ATOM 663 O O . ASP A 1 85 ? 15.910 -4.431 -4.739 1.00 92.25 85 ASP A O 1
ATOM 667 N N . VAL A 1 86 ? 15.750 -3.018 -6.483 1.00 89.62 86 VAL A N 1
ATOM 668 C CA . VAL A 1 86 ? 14.750 -2.135 -5.859 1.00 89.62 86 VAL A CA 1
ATOM 669 C C . VAL A 1 86 ? 13.469 -2.910 -5.555 1.00 89.62 86 VAL A C 1
ATOM 671 O O . VAL A 1 86 ? 12.908 -2.772 -4.468 1.00 89.62 86 VAL A O 1
ATOM 674 N N . TYR A 1 87 ? 13.027 -3.758 -6.486 1.00 90.50 87 TYR A N 1
ATOM 675 C CA . TYR A 1 87 ? 11.864 -4.611 -6.280 1.00 90.50 87 TYR A CA 1
ATOM 676 C C . TYR A 1 87 ? 12.068 -5.573 -5.111 1.00 90.50 87 TYR A C 1
ATOM 678 O O . TYR A 1 87 ? 11.220 -5.635 -4.225 1.00 90.50 87 TYR A O 1
ATOM 686 N N . HIS A 1 88 ? 13.201 -6.278 -5.053 1.00 91.44 88 HIS A N 1
ATOM 687 C CA . HIS A 1 88 ? 13.503 -7.177 -3.940 1.00 91.44 88 HIS A CA 1
ATOM 688 C C . HIS A 1 88 ? 13.535 -6.444 -2.599 1.00 91.44 88 HIS A C 1
ATOM 690 O O . HIS A 1 88 ? 12.903 -6.899 -1.647 1.00 91.44 88 HIS A O 1
ATOM 696 N N . GLN A 1 89 ? 14.183 -5.282 -2.533 1.00 89.69 89 GLN A N 1
ATOM 697 C CA . GLN A 1 89 ? 14.206 -4.467 -1.319 1.00 89.69 89 GLN A CA 1
ATOM 698 C C . GLN A 1 89 ? 12.793 -4.039 -0.893 1.00 89.69 89 GLN A C 1
ATOM 700 O O . GLN A 1 89 ? 12.454 -4.062 0.292 1.00 89.69 89 GLN A O 1
ATOM 705 N N . GLN A 1 90 ? 11.947 -3.665 -1.854 1.00 88.31 90 GLN A N 1
ATOM 706 C CA . GLN A 1 90 ? 10.556 -3.321 -1.587 1.00 88.31 90 GLN A CA 1
ATOM 707 C C . GLN A 1 90 ? 9.765 -4.532 -1.076 1.00 88.31 90 GLN A C 1
ATOM 709 O O . GLN A 1 90 ? 9.029 -4.387 -0.104 1.00 88.31 90 GLN A O 1
ATOM 714 N N . GLN A 1 91 ? 9.949 -5.716 -1.667 1.00 90.38 91 GLN A N 1
ATOM 715 C CA . GLN A 1 91 ? 9.330 -6.960 -1.196 1.00 90.38 91 GLN A CA 1
ATOM 716 C C . GLN A 1 91 ? 9.731 -7.283 0.243 1.00 90.38 91 GLN A C 1
ATOM 718 O O . GLN A 1 91 ? 8.878 -7.624 1.056 1.00 90.38 91 GLN A O 1
ATOM 723 N N . GLU A 1 92 ? 11.010 -7.130 0.592 1.00 91.62 92 GLU A N 1
ATOM 724 C CA . GLU A 1 92 ? 11.464 -7.326 1.970 1.00 91.62 92 GLU A CA 1
ATOM 725 C C . GLU A 1 92 ? 10.825 -6.336 2.938 1.00 91.62 92 GLU A C 1
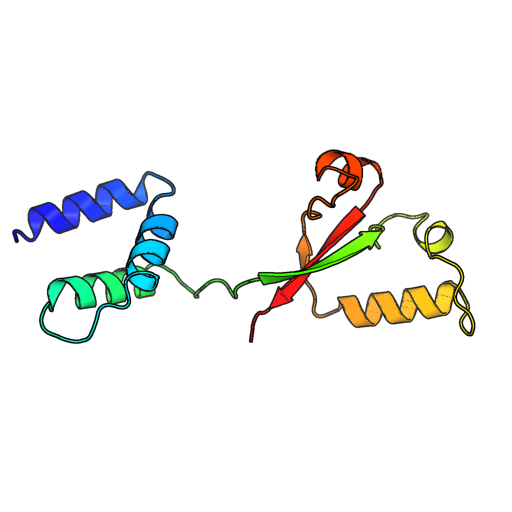ATOM 727 O O . GLU A 1 92 ? 10.354 -6.737 3.999 1.00 91.62 92 GLU A O 1
ATOM 732 N N . TRP A 1 93 ? 10.744 -5.064 2.553 1.00 88.88 93 TRP A N 1
ATOM 733 C CA . TRP A 1 93 ? 10.100 -4.033 3.363 1.00 88.88 93 TRP A CA 1
ATOM 734 C C . TRP A 1 93 ? 8.597 -4.288 3.581 1.00 88.88 93 TRP A C 1
ATOM 736 O O . TRP A 1 93 ? 8.051 -3.911 4.621 1.00 88.88 93 TRP A O 1
ATOM 746 N N . LEU A 1 94 ? 7.933 -4.940 2.623 1.00 89.56 94 LEU A N 1
ATOM 747 C CA . LEU A 1 94 ? 6.507 -5.264 2.680 1.00 89.56 94 LEU A CA 1
ATOM 748 C C . LEU A 1 94 ? 6.172 -6.495 3.535 1.00 89.56 94 LEU A C 1
ATOM 750 O O . LEU A 1 94 ? 5.009 -6.630 3.907 1.00 89.56 94 LEU A O 1
ATOM 754 N N . LYS A 1 95 ? 7.144 -7.358 3.879 1.00 87.94 95 LYS A N 1
ATOM 755 C CA . LYS A 1 95 ? 6.90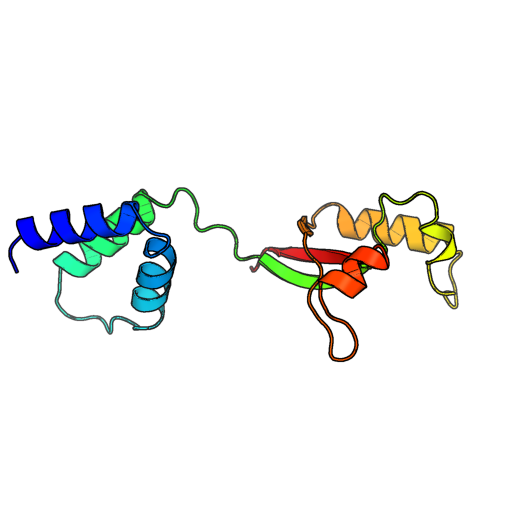2 -8.629 4.602 1.00 87.94 95 LYS A CA 1
ATOM 756 C C . LYS A 1 95 ? 6.075 -8.460 5.880 1.00 87.94 95 LYS A C 1
ATOM 758 O O . LYS A 1 95 ? 5.187 -9.263 6.138 1.00 87.94 95 LYS A O 1
ATOM 763 N N . ASP A 1 96 ? 6.331 -7.389 6.626 1.00 85.62 96 ASP A N 1
ATOM 764 C CA . ASP A 1 96 ? 5.665 -7.091 7.901 1.00 85.62 96 ASP A CA 1
ATOM 765 C C . ASP A 1 96 ? 4.698 -5.902 7.781 1.00 85.62 96 ASP A C 1
ATOM 767 O O . ASP A 1 96 ? 4.564 -5.090 8.707 1.00 85.62 96 ASP A O 1
ATOM 771 N N . LYS A 1 97 ? 4.116 -5.691 6.597 1.00 86.94 97 LYS A N 1
ATOM 772 C CA . LYS A 1 97 ? 3.186 -4.591 6.317 1.00 86.94 97 LYS A CA 1
ATOM 773 C C . LYS A 1 97 ? 1.886 -5.128 5.749 1.00 86.94 97 LYS A C 1
ATOM 775 O O . LYS A 1 97 ? 1.825 -6.220 5.196 1.00 86.94 97 LYS A O 1
ATOM 780 N N . ILE A 1 98 ? 0.833 -4.337 5.903 1.00 87.44 98 ILE A N 1
ATOM 781 C CA . ILE A 1 98 ? -0.506 -4.695 5.448 1.00 87.44 98 ILE A CA 1
ATOM 782 C C . ILE A 1 98 ? -0.802 -3.908 4.174 1.00 87.44 98 ILE A C 1
ATOM 784 O O . ILE A 1 98 ? -0.673 -2.682 4.152 1.00 87.44 98 ILE A O 1
ATOM 788 N N . LEU A 1 99 ? -1.186 -4.623 3.117 1.00 89.00 99 LEU A N 1
ATOM 789 C CA . LEU A 1 99 ? -1.720 -4.028 1.896 1.00 89.00 99 LEU A CA 1
ATOM 790 C C . LEU A 1 99 ? -3.211 -3.759 2.088 1.00 89.00 99 LEU A C 1
ATOM 792 O O . LEU A 1 99 ? -3.946 -4.613 2.583 1.00 89.00 99 LEU A O 1
ATOM 796 N N . GLY A 1 100 ? -3.654 -2.573 1.695 1.00 88.62 100 GLY A N 1
ATOM 797 C CA . GLY A 1 100 ? -5.054 -2.187 1.756 1.00 88.62 100 GLY A CA 1
ATOM 798 C C . GLY A 1 100 ? -5.397 -1.143 0.708 1.00 88.62 100 GLY A C 1
ATOM 799 O O . GLY A 1 100 ? -4.683 -0.954 -0.280 1.00 88.62 100 GLY A O 1
ATOM 800 N N . GLU A 1 101 ? -6.501 -0.447 0.947 1.00 91.06 101 GLU A N 1
ATOM 801 C CA . GLU A 1 101 ? -6.983 0.585 0.038 1.00 91.06 101 GLU A CA 1
ATOM 802 C C . GLU A 1 101 ? -5.993 1.753 -0.078 1.00 91.06 101 GLU A C 1
ATOM 804 O O . GLU A 1 101 ? -5.397 2.148 0.923 1.00 91.06 101 GLU A O 1
ATOM 809 N N . PRO A 1 102 ? -5.769 2.328 -1.272 1.00 93.00 102 PRO A N 1
ATOM 810 C CA . PRO A 1 102 ? -4.936 3.514 -1.377 1.00 93.00 102 PRO A CA 1
ATOM 811 C C . PRO A 1 102 ? -5.626 4.710 -0.711 1.00 93.00 102 PRO A C 1
ATOM 813 O O . PRO A 1 102 ? -6.855 4.797 -0.651 1.00 93.00 102 PRO A O 1
ATOM 816 N N . GLN A 1 103 ? -4.837 5.674 -0.238 1.00 89.25 103 GLN A N 1
ATOM 817 C CA . GLN A 1 103 ? -5.377 6.953 0.226 1.00 89.25 103 GLN A CA 1
ATOM 818 C C . GLN A 1 103 ? -5.356 7.995 -0.886 1.00 89.25 103 GLN A C 1
ATOM 820 O O . GLN A 1 103 ? -4.384 8.094 -1.637 1.00 89.25 103 GLN A O 1
ATOM 825 N N . ALA A 1 104 ? -6.418 8.801 -0.959 1.00 89.19 104 ALA A N 1
ATOM 826 C CA . ALA A 1 104 ? -6.492 9.921 -1.887 1.00 89.19 104 ALA A CA 1
ATOM 827 C C . ALA A 1 104 ? -5.310 10.879 -1.684 1.00 89.19 104 ALA A C 1
ATOM 829 O O . ALA A 1 104 ? -4.835 11.112 -0.570 1.00 89.19 104 ALA A O 1
ATOM 830 N N . THR A 1 105 ? -4.855 11.464 -2.782 1.00 89.44 105 THR A N 1
ATOM 831 C CA . THR A 1 105 ? -3.810 12.489 -2.782 1.00 89.44 105 THR A CA 1
ATOM 832 C C . THR A 1 105 ? -4.418 13.837 -3.157 1.00 89.44 105 THR A C 1
ATOM 834 O O . THR A 1 105 ? -5.615 13.958 -3.397 1.00 89.44 105 THR A O 1
ATOM 837 N N . LYS A 1 106 ? -3.589 14.882 -3.251 1.00 90.19 106 LYS A N 1
ATOM 838 C CA . LYS A 1 106 ? -4.042 16.191 -3.750 1.00 90.19 106 LYS A CA 1
ATOM 839 C C . LYS A 1 106 ? -4.447 16.174 -5.230 1.00 90.19 106 LYS A C 1
ATOM 841 O O . LYS A 1 106 ? -5.062 17.132 -5.680 1.00 90.19 106 LYS A O 1
ATOM 846 N N . ILE A 1 107 ? -4.030 15.150 -5.977 1.00 93.31 107 ILE A N 1
ATOM 847 C CA . ILE A 1 107 ? -4.151 15.085 -7.439 1.00 93.31 107 ILE A CA 1
ATOM 848 C C . ILE A 1 107 ? -5.145 13.997 -7.857 1.00 93.31 107 ILE A C 1
ATOM 850 O O . ILE A 1 107 ? -5.893 14.208 -8.801 1.00 93.31 107 ILE A O 1
ATOM 854 N N . TRP A 1 108 ? -5.166 12.869 -7.142 1.00 91.75 108 TRP A N 1
ATOM 855 C CA . TRP A 1 108 ? -5.971 11.696 -7.486 1.00 91.75 108 TRP A CA 1
ATOM 856 C C . TRP A 1 108 ? -6.856 11.241 -6.332 1.00 91.75 108 TRP A C 1
ATOM 858 O O . TRP A 1 108 ? -6.423 11.207 -5.172 1.00 91.75 108 TRP A O 1
ATOM 868 N N . THR A 1 109 ? -8.068 10.832 -6.682 1.00 92.19 109 THR A N 1
ATOM 869 C CA . THR A 1 109 ? -9.019 10.124 -5.823 1.00 92.19 109 THR A CA 1
ATOM 870 C C . THR A 1 109 ? -8.587 8.674 -5.581 1.00 92.19 109 THR A C 1
ATOM 872 O O . THR A 1 109 ? -7.691 8.149 -6.240 1.00 92.19 109 THR A O 1
ATOM 875 N N . VAL A 1 110 ? -9.225 8.011 -4.611 1.00 87.56 110 VAL A N 1
ATOM 876 C CA . VAL A 1 110 ? -8.973 6.589 -4.316 1.00 87.56 110 VAL A CA 1
ATOM 877 C C . VAL A 1 110 ? -9.274 5.712 -5.533 1.00 87.56 110 VAL A C 1
ATOM 879 O O . VAL A 1 110 ? -8.480 4.831 -5.848 1.00 87.56 110 VAL A O 1
ATOM 882 N N . ASP A 1 111 ? -10.374 5.974 -6.240 1.00 92.12 111 ASP A N 1
ATOM 883 C CA . ASP A 1 111 ? -10.792 5.164 -7.387 1.00 92.12 111 ASP A CA 1
ATOM 884 C C . ASP A 1 111 ? -9.826 5.310 -8.568 1.00 92.12 111 ASP A C 1
ATOM 886 O O . ASP A 1 111 ? -9.387 4.308 -9.125 1.00 92.12 111 ASP A O 1
ATOM 890 N N . GLU A 1 112 ? -9.376 6.530 -8.869 1.00 91.44 112 GLU A N 1
ATOM 891 C CA . GLU A 1 112 ? -8.353 6.757 -9.901 1.00 91.44 112 GLU A CA 1
ATOM 892 C C . GLU A 1 112 ? -7.034 6.048 -9.557 1.00 91.44 112 GLU A C 1
ATOM 894 O O . GLU A 1 112 ? -6.383 5.467 -10.423 1.00 91.44 112 GLU A O 1
ATOM 899 N N . LEU A 1 113 ? -6.633 6.049 -8.282 1.00 89.94 113 LEU A N 1
ATOM 900 C CA . LEU A 1 113 ? -5.430 5.339 -7.842 1.00 89.94 113 LEU A CA 1
ATOM 901 C C . LEU A 1 113 ? -5.568 3.821 -8.011 1.00 89.94 113 LEU A C 1
ATOM 903 O O . LEU A 1 113 ? -4.609 3.171 -8.429 1.00 89.94 113 LEU A O 1
ATOM 907 N N . LYS A 1 114 ? -6.749 3.257 -7.739 1.00 91.56 114 LYS A N 1
ATOM 908 C CA . LYS A 1 114 ? -7.037 1.834 -7.974 1.00 91.56 114 LYS A CA 1
ATOM 909 C C . LYS A 1 114 ? -6.977 1.472 -9.448 1.00 91.56 114 LYS A C 1
ATOM 911 O O . LYS A 1 114 ? -6.371 0.463 -9.796 1.00 91.56 114 LYS A O 1
ATOM 916 N N . GLU A 1 115 ? -7.576 2.295 -10.305 1.00 92.31 115 GLU A N 1
ATOM 917 C CA . GLU A 1 115 ? -7.545 2.099 -11.759 1.00 92.31 115 GLU A CA 1
ATOM 918 C C . GLU A 1 115 ? -6.113 2.142 -12.304 1.00 92.31 115 GLU A C 1
ATOM 920 O O . GLU A 1 115 ? -5.758 1.383 -13.205 1.00 92.31 115 GLU A O 1
ATOM 925 N N . LEU A 1 116 ? -5.257 2.972 -11.702 1.00 90.00 116 LEU A N 1
ATOM 926 C CA . LEU A 1 116 ? -3.826 3.028 -11.995 1.00 90.00 116 LEU A CA 1
ATOM 927 C C . LEU A 1 116 ? -3.020 1.876 -11.369 1.00 90.00 116 LEU A C 1
ATOM 929 O O . LEU A 1 116 ? -1.808 1.823 -11.570 1.00 90.00 116 LEU A O 1
ATOM 933 N N . GLY A 1 117 ? -3.656 0.967 -10.627 1.00 89.69 117 GLY A N 1
ATOM 934 C CA . GLY A 1 117 ? -3.019 -0.198 -10.017 1.00 89.69 117 GLY A CA 1
ATOM 935 C C . GLY A 1 117 ? -2.257 0.099 -8.726 1.00 89.69 117 GLY A C 1
ATOM 936 O O . GLY A 1 117 ? -1.322 -0.629 -8.407 1.00 89.69 117 GLY A O 1
ATOM 937 N N . PHE A 1 118 ? -2.602 1.154 -7.983 1.00 91.44 118 PHE A N 1
ATOM 938 C CA . PHE A 1 118 ? -1.979 1.463 -6.692 1.00 91.44 118 PHE A CA 1
ATOM 939 C C . PHE A 1 118 ? -2.702 0.805 -5.512 1.00 91.44 118 PHE A C 1
ATOM 941 O O . PHE A 1 118 ? -3.922 0.658 -5.505 1.00 91.44 118 PHE A O 1
ATOM 948 N N . VAL A 1 119 ? -1.929 0.488 -4.472 1.00 91.56 119 VAL A N 1
ATOM 949 C CA . VAL A 1 119 ? -2.403 0.006 -3.166 1.00 91.56 119 VAL A CA 1
ATOM 950 C C . VAL A 1 119 ? -1.821 0.856 -2.039 1.00 91.56 119 VAL A C 1
ATOM 952 O O . VAL A 1 119 ? -0.740 1.444 -2.175 1.00 91.56 119 VAL A O 1
ATOM 955 N N . GLY A 1 120 ? -2.535 0.923 -0.918 1.00 90.38 120 GLY A N 1
ATOM 956 C CA . GLY A 1 120 ? -2.066 1.577 0.298 1.00 90.38 120 GLY A CA 1
ATOM 957 C C . GLY A 1 120 ? -1.257 0.623 1.170 1.00 90.38 120 GLY A C 1
ATOM 958 O O . GLY A 1 120 ? -1.626 -0.538 1.341 1.00 90.38 120 GLY A O 1
ATOM 959 N N . ILE A 1 121 ? -0.158 1.118 1.738 1.00 90.88 121 ILE A N 1
ATOM 960 C CA . ILE A 1 121 ? 0.673 0.384 2.695 1.00 90.88 121 ILE A CA 1
ATOM 961 C C . ILE A 1 121 ? 0.391 0.876 4.100 1.00 90.88 121 ILE A C 1
ATOM 963 O O . ILE A 1 121 ? 0.516 2.070 4.379 1.00 90.88 121 ILE A O 1
ATOM 967 N N . TYR A 1 122 ? 0.097 -0.065 4.987 1.00 87.94 122 TYR A N 1
ATOM 968 C CA . TYR A 1 122 ? -0.236 0.189 6.375 1.00 87.94 122 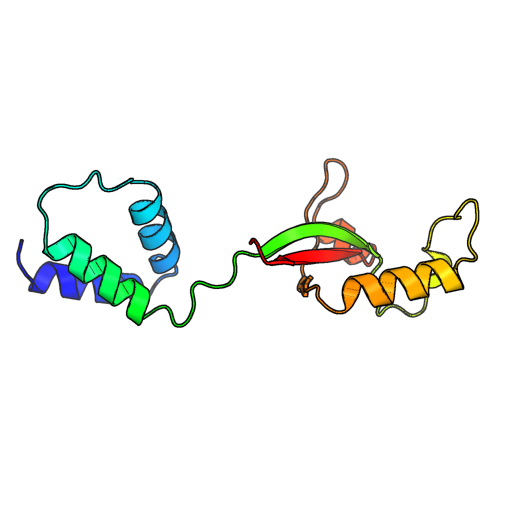TYR A CA 1
ATOM 969 C C . TYR A 1 122 ? 0.753 -0.508 7.315 1.00 87.94 122 TYR A C 1
ATOM 971 O O . TYR A 1 122 ? 1.162 -1.650 7.086 1.00 87.94 122 TYR A O 1
ATOM 979 N N . GLY A 1 123 ? 1.150 0.198 8.372 1.00 85.25 123 GLY A N 1
ATOM 980 C CA . GLY A 1 123 ? 1.905 -0.340 9.504 1.00 85.25 123 GLY A CA 1
ATOM 981 C C . GLY A 1 123 ? 1.043 -0.405 10.762 1.00 85.25 123 GLY A C 1
ATOM 982 O O . GLY A 1 123 ? -0.029 0.190 10.813 1.00 85.25 123 GLY A O 1
ATOM 983 N N . GLN A 1 124 ? 1.513 -1.113 11.784 1.00 78.50 124 GLN A N 1
ATOM 984 C CA . GLN A 1 124 ? 0.900 -1.080 13.113 1.00 78.50 124 GLN A CA 1
ATOM 985 C C . GLN A 1 124 ? 1.388 0.178 13.849 1.00 78.50 124 GLN A C 1
ATOM 987 O O . GLN A 1 124 ? 2.582 0.471 13.812 1.00 78.50 124 GLN A O 1
ATOM 992 N N . ALA A 1 125 ? 0.478 0.941 14.463 1.00 60.72 125 ALA A N 1
ATOM 993 C CA . ALA A 1 125 ? 0.849 1.981 15.420 1.00 60.72 125 ALA A CA 1
ATOM 994 C C . ALA A 1 125 ? 1.461 1.311 16.660 1.00 60.72 125 ALA A C 1
ATOM 996 O O . ALA A 1 125 ? 0.821 0.430 17.238 1.00 60.72 125 ALA A O 1
ATOM 997 N N . GLU A 1 126 ? 2.679 1.714 17.028 1.00 56.06 126 GLU A N 1
ATOM 998 C CA . GLU A 1 126 ? 3.298 1.389 18.324 1.00 56.06 126 GLU A CA 1
ATOM 999 C C . GLU A 1 126 ? 2.649 2.174 19.472 1.00 56.06 126 GLU A C 1
ATOM 1001 O O . GLU A 1 126 ? 2.278 3.354 19.254 1.00 56.06 126 GLU A O 1
#

Sequence (126 aa):
MDTILLEKLLALLVEKDSLKAVHAYLQAQQVKTTSDTVEQTLLEKINALLPNSAQTLVFLRNIYNPELPDVLDKIPPHASMSKVDVYHQQQEWLKDKILGEPQATKIWTVDELKELGFVGIYGQAE